Protein AF-A0A529N6N5-F1 (afdb_monomer)

Mean predicted aligned error: 17.41 Å

Structure (mmCIF, N/CA/C/O backbone):
data_AF-A0A529N6N5-F1
#
_entry.id   AF-A0A529N6N5-F1
#
loop_
_atom_site.group_PDB
_atom_site.id
_atom_site.type_symbol
_atom_site.label_atom_id
_atom_site.label_alt_id
_atom_site.label_comp_id
_atom_site.label_asym_id
_atom_site.label_entity_id
_atom_site.label_seq_id
_atom_site.pdbx_PDB_ins_code
_atom_site.Cartn_x
_atom_site.Cartn_y
_atom_site.Cartn_z
_atom_site.occupancy
_atom_site.B_iso_or_equiv
_atom_site.auth_seq_id
_atom_site.auth_comp_id
_atom_site.auth_asym_id
_atom_site.auth_atom_id
_atom_site.pdbx_PDB_model_num
ATOM 1 N N . VAL A 1 1 ? -13.056 -0.769 28.732 1.00 71.12 1 VAL A N 1
ATOM 2 C CA . VAL A 1 1 ? -14.417 -1.095 29.221 1.00 71.12 1 VAL A CA 1
ATOM 3 C C . VAL A 1 1 ? -14.710 -0.157 30.372 1.00 71.12 1 VAL A C 1
ATOM 5 O O . VAL A 1 1 ? -13.804 0.076 31.162 1.00 71.12 1 VAL A O 1
ATOM 8 N N . LEU A 1 2 ? -15.891 0.455 30.392 1.00 84.62 2 LEU A N 1
ATOM 9 C CA . LEU A 1 2 ? -16.303 1.392 31.437 1.00 84.62 2 LEU A CA 1
ATOM 10 C C . LEU A 1 2 ? -16.737 0.637 32.701 1.00 84.62 2 LEU A C 1
ATOM 12 O O . LEU A 1 2 ? -17.090 -0.540 32.635 1.00 84.62 2 LEU A O 1
ATOM 16 N N . GLU A 1 3 ? -16.730 1.321 33.845 1.00 82.81 3 GLU A N 1
ATOM 17 C CA . GLU A 1 3 ? -17.097 0.746 35.153 1.00 82.81 3 GLU A CA 1
ATOM 18 C C . GLU A 1 3 ? -18.551 0.240 35.212 1.00 82.81 3 GLU A C 1
ATOM 20 O O . GLU A 1 3 ? -18.888 -0.594 36.045 1.00 82.81 3 GLU A O 1
ATOM 25 N N . ASP A 1 4 ? -19.403 0.685 34.285 1.00 87.19 4 ASP A N 1
ATOM 26 C CA . ASP A 1 4 ? -20.796 0.251 34.132 1.00 87.19 4 ASP A CA 1
ATOM 27 C C . ASP A 1 4 ? -20.985 -0.917 33.142 1.00 87.19 4 ASP A C 1
ATOM 29 O O . ASP A 1 4 ? -22.112 -1.268 32.791 1.00 87.19 4 ASP A O 1
ATOM 33 N N . GLY A 1 5 ? -19.889 -1.520 32.671 1.00 85.56 5 GLY A N 1
ATOM 34 C CA . GLY A 1 5 ? -19.909 -2.651 31.744 1.00 85.56 5 GLY A CA 1
ATOM 35 C C . GLY A 1 5 ? -20.088 -2.276 30.270 1.00 85.56 5 GLY A C 1
ATOM 36 O O . GLY A 1 5 ? -20.085 -3.166 29.417 1.00 85.56 5 GLY A O 1
ATOM 37 N N . ARG A 1 6 ? -20.196 -0.985 29.922 1.00 88.62 6 ARG A N 1
ATOM 38 C CA . ARG A 1 6 ? -20.225 -0.550 28.518 1.00 88.62 6 ARG A CA 1
ATOM 39 C C . ARG A 1 6 ? -18.849 -0.661 27.860 1.00 88.62 6 ARG A C 1
ATOM 41 O O . ARG A 1 6 ? -17.800 -0.470 28.482 1.00 88.62 6 ARG A O 1
ATOM 48 N N . GLN A 1 7 ? -18.853 -0.942 26.561 1.00 83.88 7 GLN A N 1
ATOM 49 C CA . GLN A 1 7 ? -17.647 -1.012 25.737 1.00 83.88 7 GLN A CA 1
ATOM 50 C C . GLN A 1 7 ? -17.559 0.229 24.847 1.00 83.88 7 GLN A C 1
ATOM 52 O O . GLN A 1 7 ? -18.570 0.718 24.351 1.00 83.88 7 GLN A O 1
ATOM 57 N N . LEU A 1 8 ? -16.342 0.743 24.687 1.00 77.50 8 LEU A N 1
ATOM 58 C CA . LEU A 1 8 ? -16.023 1.827 23.766 1.00 77.50 8 LEU A CA 1
ATOM 59 C C . LEU A 1 8 ? -15.248 1.210 22.606 1.00 77.50 8 LEU A C 1
ATOM 61 O O . LEU A 1 8 ? -14.248 0.531 22.841 1.00 77.50 8 LEU A O 1
ATOM 65 N N . GLU A 1 9 ? -15.713 1.443 21.386 1.00 79.94 9 GLU A N 1
ATOM 66 C CA . GLU A 1 9 ? -15.000 1.070 20.170 1.00 79.94 9 GLU A CA 1
ATOM 67 C C . GLU A 1 9 ? -14.203 2.277 19.673 1.00 79.94 9 GLU A C 1
ATOM 69 O O . GLU A 1 9 ? -14.731 3.385 19.570 1.00 79.94 9 GLU A O 1
ATOM 74 N N . ILE A 1 10 ? -12.919 2.067 19.383 1.00 78.06 10 ILE A N 1
ATOM 75 C CA . ILE A 1 10 ? -12.091 3.071 18.720 1.00 78.06 10 ILE A CA 1
ATOM 76 C C . ILE A 1 10 ? -12.175 2.786 17.226 1.00 78.06 10 ILE A C 1
ATOM 78 O O . ILE A 1 10 ? -11.612 1.803 16.748 1.00 78.06 10 ILE A O 1
ATOM 82 N N . VAL A 1 11 ? -12.877 3.652 16.502 1.00 74.94 11 VAL A N 1
ATOM 83 C CA . VAL A 1 11 ? -12.973 3.594 15.042 1.00 74.94 11 VAL A CA 1
ATOM 84 C C . VAL A 1 11 ? -12.011 4.622 14.461 1.00 74.94 11 VAL A C 1
ATOM 86 O O . VAL A 1 11 ? -12.039 5.789 14.856 1.00 74.94 11 VAL A O 1
ATOM 89 N N . ALA A 1 12 ? -11.149 4.196 13.538 1.00 78.88 12 ALA A N 1
ATOM 90 C CA . ALA A 1 12 ? -10.274 5.119 12.827 1.00 78.88 12 ALA A CA 1
ATOM 91 C C . ALA A 1 12 ? -11.113 6.089 11.977 1.00 78.88 12 ALA A C 1
ATOM 93 O O . ALA A 1 12 ? -12.075 5.687 11.317 1.00 78.88 12 ALA A O 1
ATOM 94 N N . ALA A 1 13 ? -10.762 7.375 12.020 1.00 81.69 13 ALA A N 1
ATOM 95 C CA . ALA A 1 13 ? -11.410 8.385 11.194 1.00 81.69 13 ALA A CA 1
ATOM 96 C C . ALA A 1 13 ? -11.141 8.108 9.700 1.00 81.69 13 ALA A C 1
ATOM 98 O O . ALA A 1 13 ? -10.111 7.519 9.371 1.00 81.69 13 ALA A O 1
ATOM 99 N N . PRO A 1 14 ? -12.041 8.516 8.788 1.00 87.00 14 PRO A N 1
ATOM 100 C CA . PRO A 1 14 ? -11.763 8.456 7.360 1.00 87.00 14 PRO A CA 1
ATOM 101 C C . PRO A 1 14 ? -10.542 9.306 7.001 1.00 87.00 14 PRO A C 1
ATOM 103 O O . PRO A 1 14 ? -10.463 10.476 7.377 1.00 87.00 14 PRO A O 1
ATOM 106 N N . GLU A 1 15 ? -9.615 8.716 6.255 1.00 94.25 15 GLU A N 1
ATOM 107 C CA . GLU A 1 15 ? -8.416 9.369 5.748 1.00 94.25 15 GLU A CA 1
ATOM 108 C C . GLU A 1 15 ? -8.397 9.311 4.221 1.00 94.25 15 GLU A C 1
ATOM 110 O O . GLU A 1 15 ? -8.929 8.388 3.598 1.00 94.25 15 GLU A O 1
ATOM 115 N N . GLU A 1 16 ? -7.765 10.310 3.613 1.00 97.19 16 GLU A N 1
ATOM 116 C CA . GLU A 1 16 ? -7.540 10.355 2.175 1.00 97.19 16 GLU A CA 1
ATOM 117 C C . GLU A 1 16 ? -6.409 9.387 1.804 1.00 97.19 16 GLU A C 1
ATOM 119 O O . GLU A 1 16 ? -5.229 9.638 2.072 1.00 97.19 16 GLU A O 1
ATOM 124 N N . VAL A 1 17 ? -6.776 8.274 1.175 1.00 97.94 17 VAL A N 1
ATOM 125 C CA . VAL A 1 17 ? -5.877 7.155 0.878 1.00 97.94 17 VAL A CA 1
ATOM 126 C C . VAL A 1 17 ? -5.938 6.759 -0.594 1.00 97.94 17 VAL A C 1
ATOM 128 O O . VAL A 1 17 ? -6.812 7.182 -1.357 1.00 97.94 17 VAL A O 1
ATOM 131 N N . TYR A 1 18 ? -4.984 5.929 -0.999 1.00 98.56 18 TYR A N 1
ATOM 132 C CA . TYR A 1 18 ? -5.009 5.243 -2.281 1.00 98.56 18 TYR A CA 1
ATOM 133 C C . TYR A 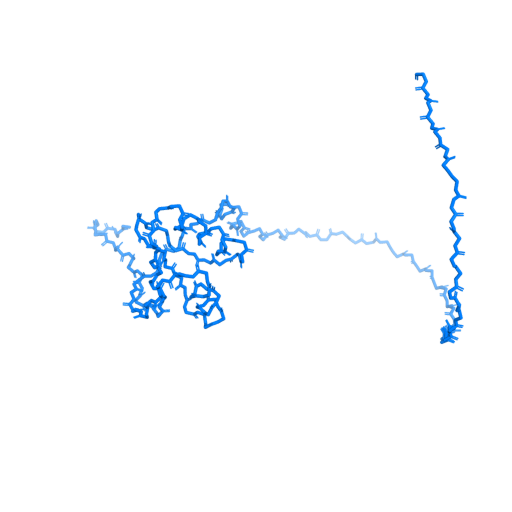1 18 ? -5.403 3.777 -2.103 1.00 98.56 18 TYR A C 1
ATOM 135 O O . TYR A 1 18 ? -4.750 3.057 -1.352 1.00 98.56 18 TYR A O 1
ATOM 143 N N . ASP A 1 19 ? -6.433 3.338 -2.830 1.00 98.38 19 ASP A N 1
ATOM 144 C CA . ASP A 1 19 ? -6.755 1.925 -3.067 1.00 98.38 19 ASP A CA 1
ATOM 145 C C . ASP A 1 19 ? -5.967 1.454 -4.296 1.00 98.38 19 ASP A C 1
ATOM 147 O O . ASP A 1 19 ? -6.137 1.976 -5.401 1.00 98.38 19 ASP A O 1
ATOM 151 N N . ILE A 1 20 ? -5.064 0.500 -4.082 1.00 98.69 20 ILE A N 1
ATOM 152 C CA . ILE A 1 20 ? -4.128 -0.003 -5.083 1.00 98.69 20 ILE A CA 1
ATOM 153 C C . ILE A 1 20 ? -4.525 -1.429 -5.456 1.00 98.69 20 ILE A C 1
ATOM 155 O O . ILE A 1 20 ? -4.456 -2.347 -4.635 1.00 98.69 20 ILE A O 1
ATOM 159 N N . ARG A 1 21 ? -4.883 -1.632 -6.727 1.00 98.44 21 ARG A N 1
ATOM 160 C CA . ARG A 1 21 ? -5.269 -2.930 -7.293 1.00 98.44 21 ARG A CA 1
ATOM 161 C C . ARG A 1 21 ? -4.214 -3.463 -8.252 1.00 98.44 21 ARG A C 1
ATOM 163 O O . ARG A 1 21 ? -3.751 -2.763 -9.155 1.00 98.44 21 ARG A O 1
ATOM 170 N N . ALA A 1 22 ? -3.895 -4.742 -8.087 1.00 98.31 22 ALA A N 1
ATOM 171 C CA . ALA A 1 22 ? -3.014 -5.489 -8.971 1.00 98.31 22 ALA A CA 1
ATOM 172 C C . ALA A 1 22 ? -3.797 -6.241 -10.060 1.00 98.31 22 ALA A C 1
ATOM 174 O O . ALA A 1 22 ? -4.995 -6.485 -9.933 1.00 98.31 22 ALA A O 1
ATOM 175 N N . ARG A 1 23 ? -3.106 -6.644 -11.132 1.00 97.75 23 ARG A N 1
ATOM 176 C CA . ARG A 1 23 ? -3.659 -7.530 -12.172 1.00 97.75 23 ARG A CA 1
ATOM 177 C C . ARG A 1 23 ? -3.843 -8.979 -11.704 1.00 97.75 23 ARG A C 1
ATOM 179 O O . ARG A 1 23 ? -4.740 -9.652 -12.197 1.00 97.75 23 ARG A O 1
ATOM 186 N N . ASP A 1 24 ? -3.011 -9.442 -10.774 1.00 98.06 24 ASP A N 1
ATOM 187 C CA . ASP A 1 24 ? -3.052 -10.779 -10.176 1.00 98.06 24 ASP A CA 1
ATOM 188 C C . ASP A 1 24 ? -2.294 -10.800 -8.829 1.00 98.06 24 ASP A C 1
ATOM 190 O O . ASP A 1 24 ? -1.744 -9.785 -8.397 1.00 98.06 24 ASP A O 1
ATOM 194 N N . ALA A 1 25 ? -2.286 -11.953 -8.149 1.00 97.69 25 ALA A N 1
ATOM 195 C CA . ALA A 1 25 ? -1.688 -12.111 -6.820 1.00 97.69 25 ALA A CA 1
ATOM 196 C C . ALA A 1 25 ? -0.156 -11.965 -6.802 1.00 97.69 25 ALA A C 1
ATOM 198 O O . ALA A 1 25 ? 0.406 -11.458 -5.827 1.00 97.69 25 ALA A O 1
ATOM 199 N N . VAL A 1 26 ? 0.526 -12.387 -7.872 1.00 98.31 26 VAL A N 1
ATOM 200 C CA . VAL A 1 26 ? 1.985 -12.229 -7.982 1.00 98.31 26 VAL A CA 1
ATOM 201 C C . VAL A 1 26 ? 2.315 -10.746 -8.082 1.00 98.31 26 VAL A C 1
ATOM 203 O O . VAL A 1 26 ? 3.105 -10.241 -7.290 1.00 98.31 26 VAL A O 1
ATOM 206 N N . HIS A 1 27 ? 1.612 -10.022 -8.953 1.00 98.50 27 HIS A N 1
ATOM 207 C CA . HIS A 1 27 ? 1.767 -8.579 -9.077 1.00 98.50 27 HIS A CA 1
ATOM 208 C C . HIS A 1 27 ? 1.424 -7.837 -7.774 1.00 98.50 27 HIS A C 1
ATOM 210 O O . HIS A 1 27 ? 2.113 -6.894 -7.406 1.00 98.50 27 HIS A O 1
ATOM 216 N N . LEU A 1 28 ? 0.404 -8.271 -7.021 1.00 98.56 28 LEU A N 1
ATOM 217 C CA . LEU A 1 28 ? 0.087 -7.678 -5.713 1.00 98.56 28 LEU A CA 1
ATOM 218 C C . LEU A 1 28 ? 1.256 -7.815 -4.727 1.00 98.56 28 LEU A C 1
ATOM 220 O O . LEU A 1 28 ? 1.570 -6.876 -3.998 1.00 98.56 28 LEU A O 1
ATOM 224 N N . THR A 1 29 ? 1.918 -8.973 -4.742 1.00 98.31 29 THR A N 1
ATOM 225 C CA . THR A 1 29 ? 3.081 -9.259 -3.895 1.00 98.31 29 THR A CA 1
ATOM 226 C C . THR A 1 29 ? 4.284 -8.398 -4.293 1.00 98.31 29 THR A C 1
ATOM 228 O O . THR A 1 29 ? 4.956 -7.848 -3.423 1.00 98.31 29 THR A O 1
ATOM 231 N N . GLU A 1 30 ? 4.530 -8.216 -5.594 1.00 98.44 30 GLU A N 1
ATOM 232 C CA . GLU A 1 30 ? 5.571 -7.313 -6.109 1.00 98.44 30 GLU A CA 1
ATOM 233 C C . GLU A 1 30 ? 5.315 -5.860 -5.679 1.00 98.44 30 GLU A C 1
ATOM 235 O O . GLU A 1 30 ? 6.210 -5.201 -5.148 1.00 98.44 30 GLU A O 1
ATOM 240 N N . LEU A 1 31 ? 4.081 -5.365 -5.827 1.00 98.50 31 LEU A N 1
ATOM 241 C CA . LEU A 1 31 ? 3.711 -4.018 -5.379 1.00 98.50 31 LEU A CA 1
ATOM 242 C C . LEU A 1 31 ? 3.902 -3.852 -3.865 1.00 98.50 31 LEU A C 1
ATOM 244 O O . LEU A 1 31 ? 4.456 -2.842 -3.426 1.00 98.50 31 LEU A O 1
ATOM 248 N N . ALA A 1 32 ? 3.500 -4.845 -3.065 1.00 97.81 32 ALA A N 1
ATOM 249 C CA . ALA A 1 32 ? 3.707 -4.834 -1.618 1.00 97.81 32 ALA A CA 1
ATOM 250 C C . ALA A 1 32 ? 5.200 -4.778 -1.259 1.00 97.81 32 ALA A C 1
ATOM 252 O O . ALA A 1 32 ? 5.591 -4.021 -0.370 1.00 97.81 32 ALA A O 1
ATOM 253 N N . TRP A 1 33 ? 6.045 -5.514 -1.987 1.00 97.69 33 TRP A N 1
ATOM 254 C CA . TRP A 1 33 ? 7.498 -5.461 -1.833 1.00 97.69 33 TRP A CA 1
ATOM 255 C C . TRP A 1 33 ? 8.060 -4.069 -2.153 1.00 97.69 33 TRP A C 1
ATOM 257 O O . TRP A 1 33 ? 8.823 -3.516 -1.362 1.00 97.69 33 TRP A O 1
ATOM 267 N N . HIS A 1 34 ? 7.638 -3.450 -3.260 1.00 98.00 34 HIS A N 1
ATOM 268 C CA . HIS A 1 34 ? 8.069 -2.096 -3.623 1.00 98.00 34 HIS A CA 1
ATOM 269 C C . HIS A 1 34 ? 7.656 -1.036 -2.593 1.00 98.00 34 HIS A C 1
ATOM 271 O O . HIS A 1 34 ? 8.442 -0.136 -2.295 1.00 98.00 34 HIS A O 1
ATOM 277 N N . ILE A 1 35 ? 6.444 -1.138 -2.041 1.00 96.75 35 ILE A N 1
ATOM 278 C CA . ILE A 1 35 ? 5.950 -0.250 -0.978 1.00 96.75 35 ILE A CA 1
ATOM 279 C C . ILE A 1 35 ? 6.761 -0.461 0.307 1.00 96.75 35 ILE A C 1
ATOM 281 O O . ILE A 1 35 ? 7.233 0.509 0.905 1.00 96.75 35 ILE A O 1
ATOM 285 N N . GLY A 1 36 ? 6.987 -1.720 0.693 1.00 95.31 36 GLY A N 1
ATOM 286 C CA . GLY A 1 36 ? 7.777 -2.086 1.869 1.00 95.31 36 GLY A CA 1
ATOM 287 C C . GLY A 1 36 ? 9.224 -1.595 1.797 1.00 95.31 36 GLY A C 1
ATOM 288 O O . GLY A 1 36 ? 9.720 -1.023 2.765 1.00 95.31 36 GLY A O 1
ATOM 289 N N . ASN A 1 37 ? 9.870 -1.703 0.632 1.00 96.31 37 ASN A N 1
ATOM 290 C CA . ASN A 1 37 ? 11.223 -1.182 0.388 1.00 96.31 37 ASN A CA 1
ATOM 291 C C . ASN A 1 37 ? 11.349 0.335 0.574 1.00 96.31 37 ASN A C 1
ATOM 293 O O . ASN A 1 37 ? 12.455 0.857 0.690 1.00 96.31 37 ASN A O 1
ATOM 297 N N . ARG A 1 38 ? 10.227 1.057 0.571 1.00 95.88 38 ARG A N 1
ATOM 298 C CA . ARG A 1 38 ? 10.174 2.503 0.817 1.00 95.88 38 ARG A CA 1
ATOM 299 C C . ARG A 1 38 ? 9.760 2.844 2.245 1.00 95.88 38 ARG A C 1
ATOM 301 O O . ARG A 1 38 ? 9.562 4.016 2.540 1.00 95.88 38 ARG A O 1
ATOM 308 N N . HIS A 1 39 ? 9.641 1.840 3.115 1.00 93.50 39 HIS A N 1
ATOM 309 C CA . HIS A 1 39 ? 9.237 1.988 4.512 1.00 93.50 39 HIS A CA 1
ATOM 310 C C . HIS A 1 39 ? 7.907 2.738 4.685 1.00 93.50 39 HIS A C 1
ATOM 312 O O . HIS A 1 39 ? 7.723 3.493 5.637 1.00 93.50 39 HIS A O 1
ATOM 318 N N . LEU A 1 40 ? 6.967 2.524 3.761 1.00 94.25 40 LEU A N 1
ATOM 319 C CA . LEU A 1 40 ? 5.646 3.138 3.817 1.00 94.25 40 LEU A CA 1
ATOM 320 C C . LEU A 1 40 ? 4.693 2.303 4.669 1.00 94.25 40 LEU A C 1
ATOM 322 O O . LEU A 1 40 ? 4.656 1.075 4.570 1.00 94.25 40 LEU A O 1
ATOM 326 N N . ALA A 1 41 ? 3.875 2.984 5.468 1.00 94.81 41 ALA A N 1
ATOM 327 C CA . ALA A 1 41 ? 2.741 2.356 6.125 1.00 94.81 41 ALA A CA 1
ATOM 328 C C . ALA A 1 41 ? 1.735 1.882 5.066 1.00 94.81 41 ALA A C 1
ATOM 330 O O . ALA A 1 41 ? 1.338 2.655 4.192 1.00 94.81 41 ALA A O 1
ATOM 331 N N . ALA A 1 42 ? 1.307 0.625 5.164 1.00 96.31 42 ALA A N 1
ATOM 332 C CA . ALA A 1 42 ? 0.342 0.041 4.244 1.00 96.31 42 ALA A CA 1
ATOM 333 C C . ALA A 1 42 ? -0.614 -0.898 4.978 1.00 96.31 42 ALA A C 1
ATOM 335 O O . ALA A 1 42 ? -0.189 -1.685 5.828 1.00 96.31 42 ALA A O 1
ATOM 336 N N . ALA A 1 43 ? -1.896 -0.837 4.631 1.00 97.19 43 ALA A N 1
ATOM 337 C CA . ALA A 1 43 ? -2.835 -1.904 4.944 1.00 97.19 43 ALA A CA 1
ATOM 338 C C . ALA A 1 43 ? -2.783 -2.933 3.809 1.00 97.19 43 ALA A C 1
ATOM 340 O O . ALA A 1 43 ? -2.754 -2.567 2.630 1.00 97.19 43 ALA A O 1
ATOM 341 N N . ILE A 1 44 ? -2.741 -4.213 4.172 1.00 96.31 44 ILE A N 1
ATOM 342 C CA . ILE A 1 44 ? -2.657 -5.326 3.226 1.00 96.31 44 ILE A CA 1
ATOM 343 C C . ILE A 1 44 ? -3.962 -6.107 3.319 1.00 96.31 44 ILE A C 1
ATOM 345 O O . ILE A 1 44 ? -4.290 -6.649 4.373 1.00 96.31 44 ILE A O 1
ATOM 349 N N . GLU A 1 45 ? -4.692 -6.162 2.213 1.00 95.81 45 GLU A N 1
ATOM 350 C CA . GLU A 1 45 ? -5.950 -6.890 2.082 1.00 95.81 45 GLU A CA 1
ATOM 351 C C . GLU A 1 45 ? -5.810 -7.986 1.004 1.00 95.81 45 GLU A C 1
ATOM 353 O O . GLU A 1 45 ? -4.860 -7.954 0.218 1.00 95.81 45 GLU A O 1
ATOM 358 N N . PRO A 1 46 ? -6.719 -8.981 0.940 1.00 95.06 46 PRO A N 1
ATOM 359 C CA . PRO A 1 46 ? -6.568 -10.125 0.033 1.00 95.06 46 PRO A CA 1
ATOM 360 C C . PRO A 1 46 ? -6.428 -9.767 -1.455 1.00 95.06 46 PRO A C 1
ATOM 362 O O . PRO A 1 46 ? -5.797 -10.507 -2.207 1.00 95.06 46 PRO A O 1
ATOM 365 N N . ASP A 1 47 ? -7.028 -8.658 -1.888 1.00 96.12 47 ASP A N 1
ATOM 366 C CA . ASP A 1 47 ? -7.142 -8.249 -3.290 1.00 96.12 47 ASP A CA 1
ATOM 367 C C . ASP A 1 47 ? -6.674 -6.805 -3.557 1.00 96.12 47 ASP A C 1
ATOM 369 O O . ASP A 1 47 ? -6.818 -6.308 -4.683 1.00 96.12 47 ASP A O 1
ATOM 373 N N . ARG A 1 48 ? -6.127 -6.118 -2.543 1.00 98.00 48 ARG A N 1
ATOM 374 C CA . ARG A 1 48 ? -5.664 -4.729 -2.650 1.00 98.00 48 ARG A CA 1
ATOM 375 C C . ARG A 1 48 ? -4.651 -4.341 -1.578 1.00 98.00 48 ARG A C 1
ATOM 377 O O . ARG A 1 48 ? -4.531 -4.986 -0.540 1.00 98.00 48 ARG A O 1
ATOM 384 N N . LEU A 1 49 ? -3.970 -3.227 -1.821 1.00 98.31 49 LEU A N 1
ATOM 385 C CA . LEU A 1 49 ? -3.168 -2.516 -0.827 1.0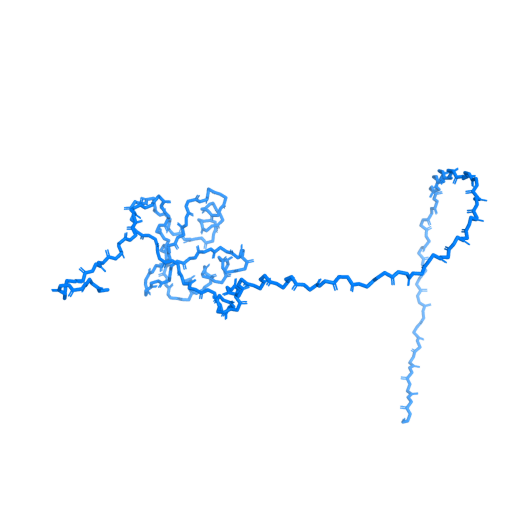0 98.31 49 LEU A CA 1
ATOM 386 C C . LEU A 1 49 ? -3.767 -1.130 -0.605 1.00 98.31 49 LEU A C 1
ATOM 388 O O . LEU A 1 49 ? -4.321 -0.537 -1.532 1.00 98.31 49 LEU A O 1
ATOM 392 N N . VAL A 1 50 ? -3.632 -0.604 0.607 1.00 98.38 50 VAL A N 1
ATOM 393 C CA . VAL A 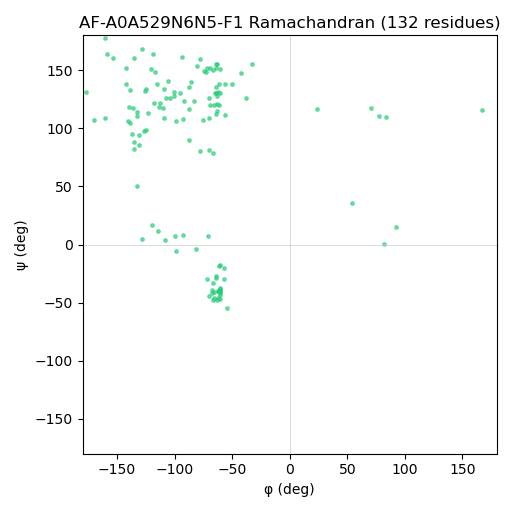1 50 ? -4.050 0.762 0.938 1.00 98.38 50 VAL A CA 1
ATOM 394 C C . VAL A 1 50 ? -2.873 1.510 1.542 1.00 98.38 50 VAL A C 1
ATOM 396 O O . VAL A 1 50 ? -2.223 0.991 2.447 1.00 98.38 50 VAL A O 1
ATOM 399 N N . ILE A 1 51 ? -2.608 2.723 1.062 1.00 97.94 51 ILE A N 1
ATOM 400 C CA . ILE A 1 51 ? -1.574 3.621 1.603 1.00 97.94 51 ILE A CA 1
ATOM 401 C C . ILE A 1 51 ? -2.114 5.046 1.727 1.00 97.94 51 ILE A C 1
ATOM 403 O O . ILE A 1 51 ? -3.057 5.414 1.027 1.00 97.94 51 ILE A O 1
ATOM 407 N N . LEU A 1 52 ? -1.477 5.874 2.553 1.00 97.38 52 LEU A N 1
ATOM 408 C CA . LEU A 1 52 ? -1.742 7.316 2.571 1.00 97.38 52 LEU A CA 1
ATOM 409 C C . LEU A 1 52 ? -1.430 7.956 1.212 1.00 97.38 52 LEU A C 1
ATOM 411 O O . LEU A 1 52 ? -0.548 7.499 0.477 1.00 97.38 52 LEU A O 1
ATOM 415 N N . ARG A 1 53 ? -2.139 9.037 0.878 1.00 97.25 53 ARG A N 1
ATOM 416 C CA . ARG A 1 53 ? -1.915 9.745 -0.386 1.00 97.25 53 ARG A CA 1
ATOM 417 C C . ARG A 1 53 ? -0.518 10.361 -0.466 1.00 97.25 53 ARG A C 1
ATOM 419 O O . ARG A 1 53 ? -0.229 11.373 0.159 1.00 97.25 53 ARG A O 1
ATOM 426 N N . ASP A 1 54 ? 0.289 9.809 -1.362 1.00 97.31 54 ASP A N 1
ATOM 427 C CA . ASP A 1 54 ? 1.548 10.376 -1.840 1.00 97.31 54 ASP A CA 1
ATOM 428 C C . ASP A 1 54 ? 1.608 10.306 -3.378 1.00 97.31 54 ASP A C 1
ATOM 430 O O . ASP A 1 54 ? 1.634 9.231 -3.980 1.00 97.31 54 ASP A O 1
ATOM 434 N N . HIS A 1 55 ? 1.599 11.463 -4.040 1.00 96.31 55 HIS A N 1
ATOM 435 C CA . HIS A 1 55 ? 1.574 11.550 -5.503 1.00 96.31 55 HIS A CA 1
ATOM 436 C C . HIS A 1 55 ? 2.824 10.960 -6.185 1.00 96.31 55 HIS A C 1
ATOM 438 O O . HIS A 1 55 ? 2.714 10.463 -7.306 1.00 96.31 55 HIS A O 1
ATOM 444 N N . VAL A 1 56 ? 3.990 10.970 -5.526 1.00 97.75 56 VAL A N 1
ATOM 445 C CA . VAL A 1 56 ? 5.227 10.367 -6.049 1.00 97.75 56 VAL A CA 1
ATOM 446 C C . VAL A 1 56 ? 5.091 8.849 -6.050 1.00 97.75 56 VAL A C 1
ATOM 448 O O . VAL A 1 56 ? 5.412 8.183 -7.037 1.00 97.75 56 VAL A O 1
ATOM 451 N N . ILE A 1 57 ? 4.556 8.300 -4.959 1.00 97.81 57 ILE A N 1
ATOM 452 C CA . ILE A 1 57 ? 4.303 6.864 -4.837 1.00 97.81 57 ILE A CA 1
ATOM 453 C C . ILE A 1 57 ? 3.206 6.420 -5.803 1.00 97.81 57 ILE A C 1
ATOM 455 O O . ILE A 1 57 ? 3.366 5.387 -6.448 1.00 97.81 57 ILE A O 1
ATOM 459 N N . LYS A 1 58 ? 2.147 7.220 -5.985 1.00 98.31 58 LYS A N 1
ATOM 460 C CA . LYS A 1 58 ? 1.102 6.969 -6.991 1.00 98.31 58 LYS A CA 1
ATOM 461 C C . LYS A 1 58 ? 1.697 6.797 -8.386 1.00 98.31 58 LYS A C 1
ATOM 463 O O . LYS A 1 58 ? 1.481 5.758 -9.000 1.00 98.31 58 LYS A O 1
ATOM 468 N N . ALA A 1 59 ? 2.488 7.766 -8.850 1.00 98.31 59 ALA A N 1
ATOM 469 C CA . ALA A 1 59 ? 3.095 7.716 -10.179 1.00 98.31 59 ALA A CA 1
ATOM 470 C C . ALA A 1 59 ? 4.017 6.496 -10.352 1.00 98.31 59 ALA A C 1
ATOM 472 O O . ALA A 1 59 ? 4.024 5.858 -11.404 1.00 98.31 59 ALA A O 1
ATOM 473 N N . MET A 1 60 ? 4.769 6.140 -9.306 1.00 98.12 60 MET A N 1
ATOM 474 C CA . MET A 1 60 ? 5.611 4.942 -9.298 1.00 98.12 60 MET A CA 1
ATOM 475 C C . MET A 1 60 ? 4.779 3.658 -9.425 1.00 98.12 60 MET A C 1
ATOM 477 O O . MET A 1 60 ? 5.092 2.818 -10.264 1.00 98.12 60 MET A O 1
ATOM 481 N N . LEU A 1 61 ? 3.703 3.519 -8.646 1.00 98.50 61 LEU A N 1
ATOM 482 C CA . LEU A 1 61 ? 2.829 2.343 -8.679 1.00 98.50 61 LEU A CA 1
ATOM 483 C C . LEU A 1 61 ? 2.082 2.216 -10.013 1.00 98.50 61 LEU A C 1
ATOM 485 O O . LEU A 1 61 ? 1.987 1.119 -10.561 1.00 98.50 61 LEU A O 1
ATOM 489 N N . GLU A 1 62 ? 1.597 3.327 -10.567 1.00 98.50 62 GLU A N 1
ATOM 490 C CA . GLU A 1 62 ? 0.992 3.367 -11.904 1.00 98.50 62 GLU A CA 1
ATOM 491 C C . GLU A 1 62 ? 2.008 2.967 -12.986 1.00 98.50 62 GLU A C 1
ATOM 493 O O . GLU A 1 62 ? 1.680 2.189 -13.881 1.00 98.50 62 GLU A O 1
ATOM 498 N N . GLY A 1 63 ? 3.265 3.414 -12.867 1.00 98.38 63 GLY A N 1
ATOM 499 C CA . GLY A 1 63 ? 4.363 3.018 -13.755 1.00 98.38 63 GLY A CA 1
ATOM 500 C C . GLY A 1 63 ? 4.715 1.527 -13.691 1.00 98.38 63 GLY A C 1
ATOM 501 O O . GLY A 1 63 ? 5.157 0.960 -14.688 1.00 98.38 63 GLY A O 1
ATOM 502 N N . LEU A 1 64 ? 4.465 0.875 -12.552 1.00 98.12 64 LEU A N 1
ATOM 503 C CA . LEU A 1 64 ? 4.575 -0.579 -12.388 1.00 98.12 64 LEU A CA 1
ATOM 504 C C . LEU A 1 64 ? 3.334 -1.339 -12.892 1.00 98.12 64 LEU A C 1
ATOM 506 O O . LEU A 1 64 ? 3.336 -2.565 -12.914 1.00 98.12 64 LEU A O 1
ATOM 510 N N . GLY A 1 65 ? 2.287 -0.635 -13.334 1.00 98.31 65 GLY A N 1
ATOM 511 C CA . GLY A 1 65 ? 1.064 -1.231 -13.872 1.00 98.31 65 GLY A CA 1
ATOM 512 C C . GLY A 1 65 ? -0.045 -1.454 -12.841 1.00 98.31 65 GLY A C 1
ATOM 513 O O . GLY A 1 65 ? -0.994 -2.197 -13.113 1.00 98.31 65 GLY A O 1
ATOM 514 N N . ALA A 1 66 ? 0.038 -0.835 -11.661 1.00 98.50 66 ALA A N 1
ATOM 515 C CA . ALA A 1 66 ? -1.052 -0.842 -10.691 1.00 98.50 66 ALA A CA 1
ATOM 516 C C . ALA A 1 66 ? -2.199 0.086 -11.119 1.00 98.50 66 ALA A C 1
ATOM 518 O O . ALA A 1 66 ? -1.984 1.135 -11.725 1.00 98.50 66 ALA A O 1
ATOM 519 N N . LYS A 1 67 ? -3.432 -0.268 -10.743 1.00 98.69 67 LYS A N 1
ATOM 520 C CA . LYS A 1 67 ? -4.564 0.666 -10.782 1.00 98.69 67 LYS A CA 1
ATOM 521 C C . LYS A 1 67 ? -4.666 1.344 -9.425 1.00 98.69 67 LYS A C 1
ATOM 523 O O . LYS A 1 67 ? -4.784 0.648 -8.419 1.00 98.69 67 LYS A O 1
ATOM 528 N N . VAL A 1 68 ? -4.626 2.672 -9.402 1.00 98.50 68 VAL A N 1
ATOM 529 C CA . VAL A 1 68 ? -4.649 3.455 -8.163 1.00 98.50 68 VAL A CA 1
ATOM 530 C C . VAL A 1 68 ? -5.894 4.335 -8.138 1.00 98.50 68 VAL A C 1
ATOM 532 O O . VAL A 1 68 ? -6.112 5.146 -9.037 1.00 98.50 68 VAL A O 1
ATOM 535 N N . HIS A 1 69 ? -6.721 4.172 -7.109 1.00 98.44 69 HIS A N 1
ATOM 536 C CA . HIS A 1 69 ? -7.958 4.922 -6.916 1.00 98.44 69 HIS A CA 1
ATOM 537 C C . HIS A 1 69 ? -7.872 5.799 -5.668 1.00 98.44 69 HIS A C 1
ATOM 539 O O . HIS A 1 69 ? -7.380 5.370 -4.629 1.00 98.44 69 HIS A O 1
ATOM 545 N N . GLU A 1 70 ? -8.376 7.025 -5.767 1.00 98.06 70 GLU A N 1
ATOM 546 C CA . GLU A 1 70 ? -8.514 7.940 -4.632 1.00 98.06 70 GLU A CA 1
ATOM 547 C C . GLU A 1 70 ? -9.800 7.627 -3.875 1.00 98.06 70 GLU A C 1
ATOM 549 O O . GLU A 1 70 ? -10.884 7.618 -4.461 1.00 98.06 70 GLU A O 1
ATOM 554 N N . VAL A 1 71 ? -9.673 7.351 -2.581 1.00 97.31 71 VAL A N 1
ATOM 555 C CA . VAL A 1 71 ? -10.788 6.990 -1.702 1.00 97.31 71 VAL A CA 1
ATOM 556 C C . VAL A 1 71 ? -10.595 7.610 -0.322 1.00 97.31 71 VAL A C 1
ATOM 558 O O . VAL A 1 71 ? -9.472 7.816 0.132 1.00 97.31 71 VAL A O 1
ATOM 561 N N . SER A 1 72 ? -11.711 7.874 0.353 1.00 97.31 72 SER A N 1
ATOM 562 C CA . SER A 1 72 ? -11.742 8.338 1.739 1.00 97.31 72 SER A CA 1
ATOM 563 C C . SER A 1 72 ? -12.275 7.205 2.614 1.00 97.31 72 SER A C 1
ATOM 565 O O . SER A 1 72 ? -13.446 6.834 2.497 1.00 97.31 72 SER A O 1
ATOM 567 N N . GLN A 1 73 ? -11.415 6.585 3.424 1.00 94.50 73 GLN A N 1
ATOM 568 C CA . GLN A 1 73 ? -11.783 5.444 4.274 1.00 94.50 73 GLN A CA 1
ATOM 569 C C . GLN A 1 73 ? -10.876 5.351 5.511 1.00 94.50 73 GLN A C 1
ATOM 571 O O . GLN A 1 73 ? -9.782 5.914 5.500 1.00 94.50 73 GLN A O 1
ATOM 576 N N . PRO A 1 74 ? -11.293 4.644 6.579 1.00 94.06 74 PRO A N 1
ATOM 577 C CA . PRO A 1 74 ? -10.418 4.364 7.711 1.00 94.06 74 PRO A CA 1
ATOM 578 C C . PRO A 1 74 ? -9.134 3.658 7.268 1.00 94.06 74 PRO A C 1
ATOM 580 O O . PRO A 1 74 ? -9.175 2.737 6.448 1.00 94.06 74 PRO A O 1
ATOM 583 N N . PHE A 1 75 ? -8.000 4.062 7.835 1.00 94.50 75 PHE A N 1
ATOM 584 C CA . PHE A 1 75 ? -6.700 3.490 7.513 1.00 94.50 75 PHE A CA 1
ATOM 585 C C . PHE A 1 75 ? -6.125 2.727 8.711 1.00 94.50 75 PHE A C 1
ATOM 587 O O . PHE A 1 75 ? -5.951 3.270 9.799 1.00 94.50 75 PHE A O 1
ATOM 594 N N . SER A 1 76 ? -5.840 1.436 8.519 1.00 93.25 76 SER A N 1
ATOM 595 C CA . SER A 1 76 ? -5.262 0.568 9.552 1.00 93.25 76 SER A CA 1
ATOM 596 C C . SER A 1 76 ? -4.060 -0.188 8.981 1.00 93.25 76 SER A C 1
ATOM 598 O O . SER A 1 76 ? -4.216 -1.292 8.451 1.00 93.25 76 SER A O 1
ATOM 600 N N . PRO A 1 77 ? -2.858 0.417 8.997 1.00 93.56 77 PRO A N 1
ATOM 601 C CA . PRO A 1 77 ? -1.678 -0.213 8.431 1.00 93.56 77 PRO A CA 1
ATOM 602 C C . PRO A 1 77 ? -1.229 -1.417 9.259 1.00 93.56 77 PRO A C 1
ATOM 604 O O . PRO A 1 77 ? -1.400 -1.469 10.481 1.00 93.56 77 PRO A O 1
ATOM 607 N N . VAL A 1 78 ? -0.588 -2.373 8.590 1.00 91.94 78 VAL A N 1
ATOM 608 C CA . VAL A 1 78 ? 0.037 -3.515 9.257 1.00 91.94 78 VAL A CA 1
ATOM 609 C C . VAL A 1 78 ? 1.141 -3.001 10.180 1.00 91.94 78 VAL A C 1
ATOM 611 O O . VAL A 1 78 ? 1.993 -2.204 9.784 1.00 91.94 78 VAL A O 1
ATOM 614 N N . ARG A 1 79 ? 1.136 -3.466 11.432 1.00 84.00 79 ARG A N 1
ATOM 615 C CA . ARG A 1 79 ? 2.207 -3.163 12.384 1.00 84.00 79 ARG A CA 1
ATOM 616 C C . ARG A 1 79 ? 3.519 -3.780 11.902 1.00 84.00 79 ARG A C 1
ATOM 618 O O . ARG A 1 79 ? 3.569 -4.965 11.581 1.00 84.00 79 ARG A O 1
ATOM 625 N N . GLY A 1 80 ? 4.583 -2.980 11.870 1.00 77.50 80 GLY A N 1
ATOM 626 C CA . GLY A 1 80 ? 5.914 -3.467 11.514 1.00 77.50 80 GLY A CA 1
ATOM 627 C C . GLY A 1 80 ? 6.441 -4.490 12.525 1.00 77.50 80 GLY A C 1
ATOM 628 O O . GLY A 1 80 ? 6.077 -4.460 13.699 1.00 77.50 80 GLY A O 1
ATOM 629 N N . ALA A 1 81 ? 7.359 -5.357 12.095 1.00 73.00 81 ALA A N 1
ATOM 630 C CA . ALA A 1 81 ? 7.919 -6.435 12.922 1.00 73.00 81 ALA A CA 1
ATOM 631 C C . ALA A 1 81 ? 8.583 -5.961 14.236 1.00 73.00 81 ALA A C 1
ATOM 633 O O . ALA A 1 81 ? 8.730 -6.742 15.172 1.00 73.00 81 ALA A O 1
ATOM 634 N N . TYR A 1 82 ? 8.955 -4.681 14.322 1.00 68.56 82 TYR A N 1
ATOM 635 C CA . TYR A 1 82 ? 9.658 -4.090 15.464 1.00 68.56 82 TYR A CA 1
ATOM 636 C C . TYR A 1 82 ? 8.799 -3.146 16.315 1.00 68.56 82 TYR A C 1
ATOM 638 O O . TYR A 1 82 ? 9.297 -2.577 17.284 1.00 68.56 82 TYR A O 1
ATOM 646 N N . SER A 1 83 ? 7.500 -2.999 16.028 1.00 63.22 83 SER A N 1
ATOM 647 C CA . SER A 1 83 ? 6.628 -2.057 16.751 1.00 63.22 83 SER A CA 1
ATOM 648 C C . SER A 1 83 ? 6.308 -2.464 18.203 1.00 63.22 83 SER A C 1
ATOM 650 O O . SER A 1 83 ? 5.448 -1.855 18.828 1.00 63.22 83 SER A O 1
ATOM 652 N N . GLY A 1 84 ? 6.942 -3.518 18.730 1.00 58.16 84 GLY A N 1
ATOM 653 C CA . GLY A 1 84 ? 6.760 -4.023 20.096 1.00 58.16 84 GLY A CA 1
ATOM 654 C C . GLY A 1 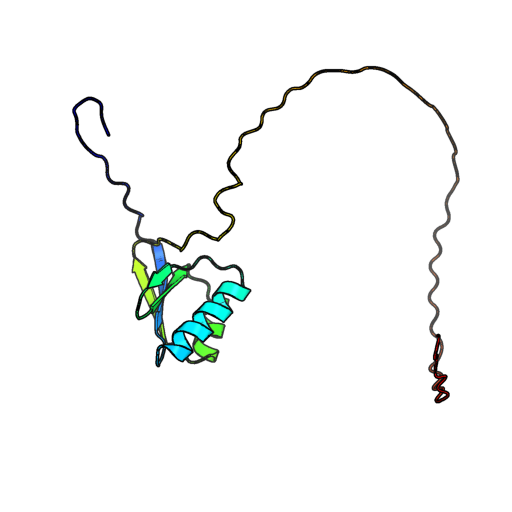84 ? 7.818 -3.581 21.116 1.00 58.16 84 GLY A C 1
ATOM 655 O O . GLY A 1 84 ? 7.653 -3.895 22.286 1.00 58.16 84 GLY A O 1
ATOM 656 N N . HIS A 1 85 ? 8.881 -2.874 20.709 1.00 55.28 85 HIS A N 1
ATOM 657 C CA . HIS A 1 85 ? 10.026 -2.551 21.588 1.00 55.28 85 HIS A CA 1
ATOM 658 C C . HIS A 1 85 ? 10.272 -1.040 21.783 1.00 55.28 85 HIS A C 1
ATOM 660 O O . HIS A 1 85 ? 11.358 -0.640 22.185 1.00 55.28 85 HIS A O 1
ATOM 666 N N . GLY A 1 86 ? 9.293 -0.184 21.468 1.00 55.19 86 GLY A N 1
ATOM 667 C CA . GLY A 1 86 ? 9.479 1.276 21.411 1.00 55.19 86 GLY A CA 1
ATOM 668 C C . GLY A 1 86 ? 8.708 2.108 22.439 1.00 55.19 86 GLY A C 1
ATOM 669 O O . GLY A 1 86 ? 8.625 3.320 22.267 1.00 55.19 86 GLY A O 1
ATOM 670 N N . HIS A 1 87 ? 8.115 1.495 23.468 1.00 50.91 87 HIS A N 1
ATOM 671 C CA . HIS A 1 87 ? 7.330 2.211 24.484 1.00 50.91 87 HIS A CA 1
ATOM 672 C C . HIS A 1 87 ? 7.705 1.806 25.913 1.00 50.91 87 HIS A C 1
ATOM 674 O O . HIS A 1 87 ? 6.828 1.525 26.722 1.00 50.91 87 HIS A O 1
ATOM 680 N N . ASP A 1 88 ? 8.996 1.821 26.237 1.00 45.66 88 ASP A N 1
ATOM 681 C CA . ASP A 1 88 ? 9.405 2.061 27.619 1.00 45.66 88 ASP A CA 1
ATOM 682 C C . ASP A 1 88 ? 9.794 3.532 27.755 1.00 45.66 88 ASP A C 1
ATOM 684 O O . ASP A 1 88 ? 10.832 3.991 27.278 1.00 45.66 88 ASP A O 1
ATOM 688 N N . HIS A 1 89 ? 8.912 4.285 28.408 1.00 55.19 89 HIS A N 1
ATOM 689 C CA . HIS A 1 89 ? 9.229 5.572 29.008 1.00 55.19 89 HIS A CA 1
ATOM 690 C C . HIS A 1 89 ? 10.211 5.344 30.167 1.00 55.19 89 HIS A C 1
ATOM 692 O O . HIS A 1 89 ? 9.830 5.335 31.335 1.00 55.19 89 HIS A O 1
ATOM 698 N N . GLY A 1 90 ? 11.488 5.142 29.845 1.00 45.41 90 GLY A N 1
ATOM 699 C CA . GLY A 1 90 ? 12.574 5.124 30.817 1.00 45.41 90 GLY A CA 1
ATOM 700 C C . GLY A 1 90 ? 12.959 6.543 31.223 1.00 45.41 90 GLY A C 1
ATOM 701 O O . GLY A 1 90 ? 13.937 7.090 30.722 1.00 45.41 90 GLY A O 1
ATOM 702 N N . HIS A 1 91 ? 12.198 7.148 32.135 1.00 56.41 91 HIS A N 1
ATOM 703 C CA . HIS A 1 91 ? 12.722 8.219 32.978 1.00 56.41 91 HIS A CA 1
ATOM 704 C C . HIS A 1 91 ? 13.713 7.607 33.977 1.00 56.41 91 HIS A C 1
ATOM 706 O O . HIS A 1 91 ? 13.356 7.340 35.121 1.00 56.41 91 HIS A O 1
ATOM 712 N N . SER A 1 92 ? 14.956 7.376 33.560 1.00 49.12 92 SER A N 1
ATOM 713 C CA . SER A 1 92 ? 16.064 7.173 34.496 1.00 49.12 92 SER A CA 1
ATOM 714 C C . SER A 1 92 ? 16.647 8.542 34.835 1.00 49.12 92 SER A C 1
ATOM 716 O O . SER A 1 92 ? 17.534 9.063 34.164 1.00 49.12 92 SER A O 1
ATOM 718 N N . HIS A 1 93 ? 16.089 9.146 35.881 1.00 55.88 93 HIS A N 1
ATOM 719 C CA . HIS A 1 93 ? 16.870 10.020 36.739 1.00 55.88 93 HIS A CA 1
ATOM 720 C C . HIS A 1 93 ? 17.833 9.123 37.512 1.00 55.88 93 HIS A C 1
ATOM 722 O O . HIS A 1 93 ? 17.389 8.391 38.390 1.00 55.88 93 HIS A O 1
ATOM 728 N N . ASP A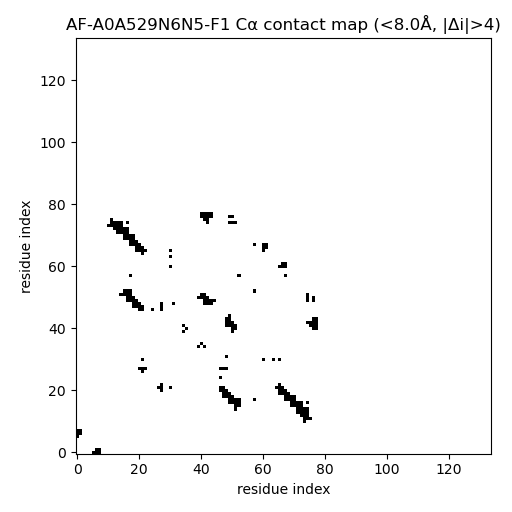 1 94 ? 19.120 9.190 37.194 1.00 51.78 94 ASP A N 1
ATOM 729 C CA . ASP A 1 94 ? 20.153 8.813 38.150 1.00 51.78 94 ASP A CA 1
ATOM 730 C C . ASP A 1 94 ? 21.131 9.970 38.317 1.00 51.78 94 ASP A C 1
ATOM 732 O O . ASP A 1 94 ? 21.514 10.659 37.369 1.00 51.78 94 ASP A O 1
ATOM 736 N N . HIS A 1 95 ? 21.401 10.219 39.588 1.00 54.12 95 HIS A N 1
ATOM 737 C CA . HIS A 1 95 ? 22.068 11.375 40.146 1.00 54.12 95 HIS A CA 1
ATOM 738 C C . HIS A 1 95 ? 23.593 11.295 40.020 1.00 54.12 95 HIS A C 1
ATOM 740 O O . HIS A 1 95 ? 24.173 10.214 39.995 1.00 54.12 95 HIS A O 1
ATOM 746 N N . ASP A 1 96 ? 24.192 12.488 39.989 1.00 51.41 96 ASP A N 1
ATOM 747 C CA . ASP A 1 96 ? 25.499 12.880 40.527 1.00 51.41 96 ASP A CA 1
ATOM 748 C C . ASP A 1 96 ? 26.568 11.799 40.734 1.00 51.41 96 ASP A C 1
ATOM 750 O O . ASP A 1 96 ? 26.509 11.031 41.690 1.00 51.41 96 ASP A O 1
ATOM 754 N N . HIS A 1 97 ? 27.672 11.930 39.991 1.00 56.72 97 HIS A N 1
ATOM 755 C CA . HIS A 1 97 ? 28.988 11.886 40.622 1.00 56.72 97 HIS A CA 1
ATOM 756 C C . HIS A 1 97 ? 29.905 12.983 40.079 1.00 56.72 97 HIS A C 1
ATOM 758 O O . HIS A 1 97 ? 30.246 13.056 38.900 1.00 56.72 97 HIS A O 1
ATOM 764 N N . ASP A 1 98 ? 30.264 13.834 41.028 1.00 54.19 98 ASP A N 1
ATOM 765 C CA . ASP A 1 98 ? 31.247 14.895 40.998 1.00 54.19 98 ASP A CA 1
ATOM 766 C C . ASP A 1 98 ? 32.679 14.355 40.775 1.00 54.19 98 ASP A C 1
ATOM 768 O O . ASP A 1 98 ? 33.011 13.239 41.176 1.00 54.19 98 ASP A O 1
ATOM 772 N N . HIS A 1 99 ? 33.528 15.234 40.231 1.00 54.25 99 HIS A N 1
ATOM 773 C CA . HIS A 1 99 ? 35.001 15.198 40.178 1.00 54.25 99 HIS A CA 1
ATOM 774 C C . HIS A 1 99 ? 35.703 14.272 39.158 1.00 54.25 99 HIS A C 1
ATOM 776 O O . HIS A 1 99 ? 35.809 13.068 39.338 1.00 54.25 99 HIS A O 1
ATOM 782 N N . HIS A 1 100 ? 36.335 14.880 38.143 1.00 55.94 100 HIS A N 1
ATOM 783 C CA . HIS A 1 100 ? 37.801 15.033 38.074 1.00 55.94 100 HIS A CA 1
ATOM 784 C C . HIS A 1 100 ? 38.174 15.989 36.931 1.00 55.94 100 HIS A C 1
ATOM 786 O O . HIS A 1 100 ? 38.083 15.659 35.751 1.00 55.94 100 HIS A O 1
ATOM 792 N N . GLY A 1 101 ? 38.603 17.197 37.299 1.00 53.12 101 GLY A N 1
ATOM 793 C CA . GLY A 1 101 ? 39.243 18.123 36.376 1.00 53.12 101 GLY A CA 1
ATOM 794 C C . GLY A 1 101 ? 40.635 17.629 35.992 1.00 53.12 101 GLY A C 1
ATOM 795 O O . GLY A 1 101 ? 41.476 17.407 36.862 1.00 53.12 101 GLY A O 1
ATOM 796 N N . HIS A 1 102 ? 40.882 17.529 34.689 1.00 54.53 102 HIS A N 1
ATOM 797 C CA . HIS A 1 102 ? 42.223 17.600 34.127 1.00 54.53 102 HIS A CA 1
ATOM 798 C C . HIS A 1 102 ? 42.243 18.707 33.077 1.00 54.53 102 HIS A C 1
ATOM 800 O O . HIS A 1 102 ? 41.796 18.548 31.945 1.00 54.53 102 HIS A O 1
ATOM 806 N N . ASP A 1 103 ? 42.732 19.855 33.532 1.00 49.78 103 ASP A N 1
ATOM 807 C CA . ASP A 1 103 ? 43.248 20.937 32.712 1.00 49.78 103 ASP A CA 1
ATOM 808 C C . ASP A 1 103 ? 44.478 20.421 31.956 1.00 49.78 103 ASP A C 1
ATOM 810 O O . ASP A 1 103 ? 45.489 20.070 32.566 1.00 49.78 103 ASP A O 1
ATOM 814 N N . HIS A 1 104 ? 44.374 20.354 30.632 1.00 58.62 104 HIS A N 1
ATOM 815 C CA . HIS A 1 104 ? 45.531 20.355 29.749 1.00 58.62 104 HIS A CA 1
ATOM 816 C C . HIS A 1 104 ? 45.256 21.314 28.598 1.00 58.62 104 HIS A C 1
ATOM 818 O O . HIS A 1 104 ? 44.844 20.927 27.504 1.00 58.62 104 HIS A O 1
ATOM 824 N N . GLY A 1 105 ? 45.490 22.597 28.866 1.00 52.06 105 GLY A N 1
ATOM 825 C CA . GLY A 1 105 ? 45.696 23.590 27.825 1.00 52.06 105 GLY A CA 1
ATOM 826 C C . GLY A 1 105 ? 46.847 23.192 26.898 1.00 52.06 105 GLY A C 1
ATOM 827 O O . GLY A 1 105 ? 48.015 23.256 27.275 1.00 52.06 105 GLY A O 1
ATOM 828 N N . HIS A 1 106 ? 46.513 22.858 25.654 1.00 53.09 106 HIS A N 1
ATOM 829 C CA . HIS A 1 106 ? 47.437 22.943 24.530 1.00 53.09 106 HIS A CA 1
ATOM 830 C C . HIS A 1 106 ? 46.779 23.766 23.430 1.00 53.09 106 HIS A C 1
ATOM 832 O O . HIS A 1 106 ? 45.951 23.292 22.657 1.00 53.09 106 HIS A O 1
ATOM 838 N N . ALA A 1 107 ? 47.145 25.044 23.418 1.00 55.50 107 ALA A N 1
ATOM 839 C CA . ALA A 1 107 ? 46.915 25.936 22.305 1.00 55.50 107 ALA A CA 1
ATOM 840 C C . ALA A 1 107 ? 47.820 25.506 21.150 1.00 55.50 107 ALA A C 1
ATOM 842 O O . ALA A 1 107 ? 49.040 25.535 21.301 1.00 55.50 107 ALA A O 1
ATOM 843 N N . HIS A 1 108 ? 47.232 25.157 20.008 1.00 55.59 108 HIS A N 1
ATOM 844 C CA . HIS A 1 108 ? 47.933 25.221 18.736 1.00 55.59 108 HIS A CA 1
ATOM 845 C C . HIS A 1 108 ? 47.065 25.914 17.692 1.00 55.59 108 HIS A C 1
ATOM 847 O O . HIS A 1 108 ? 46.004 25.446 17.287 1.00 55.59 108 HIS A O 1
ATOM 853 N N . ASP A 1 109 ? 47.585 27.094 17.387 1.00 50.72 109 ASP A N 1
ATOM 854 C CA . ASP A 1 109 ? 47.387 27.998 16.273 1.00 50.72 109 ASP A CA 1
ATOM 855 C C . ASP A 1 109 ? 47.076 27.345 14.916 1.00 50.72 109 ASP A C 1
ATOM 857 O O . ASP A 1 109 ? 47.447 26.208 14.624 1.00 50.72 109 ASP A O 1
ATOM 861 N N . HIS A 1 110 ? 46.408 28.159 14.106 1.00 55.66 110 HIS A N 1
ATOM 862 C CA . HIS A 1 110 ? 45.884 27.957 12.760 1.00 55.66 110 HIS A CA 1
ATOM 863 C C . HIS A 1 110 ? 46.807 27.219 11.784 1.00 55.66 110 HIS A C 1
ATOM 865 O O . HIS A 1 110 ? 48.000 27.479 11.781 1.00 55.66 110 HIS A O 1
ATOM 871 N N . HIS A 1 111 ? 46.220 26.452 10.853 1.00 53.41 111 HIS A N 1
ATOM 872 C CA . HIS A 1 111 ? 46.537 26.563 9.421 1.00 53.41 111 HIS A CA 1
ATOM 873 C C . HIS A 1 111 ? 45.423 25.959 8.547 1.00 53.41 111 HIS A C 1
ATOM 875 O O . HIS A 1 111 ? 45.251 24.744 8.473 1.00 53.41 111 HIS A O 1
ATOM 881 N N . ASP A 1 112 ? 44.688 26.842 7.865 1.00 55.09 112 ASP A N 1
ATOM 882 C CA . ASP A 1 112 ? 43.962 26.530 6.636 1.00 55.09 112 ASP A CA 1
ATOM 883 C C . ASP A 1 112 ? 44.964 26.129 5.548 1.00 55.09 112 ASP A C 1
ATOM 885 O O . ASP A 1 112 ? 45.902 26.876 5.256 1.00 55.09 112 ASP A O 1
ATOM 889 N N . HIS A 1 113 ? 44.736 24.979 4.918 1.00 58.12 113 HIS A N 1
ATOM 890 C CA . HIS A 1 113 ? 45.407 24.604 3.680 1.00 58.12 113 HIS A CA 1
ATOM 891 C C . HIS A 1 113 ? 44.377 24.128 2.656 1.00 58.12 113 HIS A C 1
ATOM 893 O O . HIS A 1 113 ? 43.982 22.965 2.615 1.00 58.12 113 HIS A O 1
ATOM 899 N N . ASP A 1 114 ? 43.962 25.084 1.827 1.00 51.16 114 ASP A N 1
ATOM 900 C CA . ASP A 1 114 ? 43.474 24.854 0.473 1.00 51.16 114 ASP A CA 1
ATOM 901 C C . ASP A 1 114 ? 44.616 24.267 -0.369 1.00 51.16 114 ASP A C 1
ATOM 903 O O . ASP A 1 114 ? 45.678 24.879 -0.509 1.00 51.16 114 ASP A O 1
ATOM 907 N N . HIS A 1 115 ? 44.397 23.073 -0.914 1.00 57.47 115 HIS A N 1
ATOM 908 C CA . HIS A 1 115 ? 45.254 22.485 -1.934 1.00 57.47 115 HIS A CA 1
ATOM 909 C C . HIS A 1 115 ? 44.394 21.875 -3.037 1.00 57.47 115 HIS A C 1
ATOM 911 O O . HIS A 1 115 ? 44.079 20.685 -3.039 1.00 57.47 115 HIS A O 1
ATOM 917 N N . GLY A 1 116 ? 44.056 22.714 -4.013 1.00 50.56 116 GLY A N 1
ATOM 918 C CA . GLY A 1 116 ? 43.765 22.261 -5.362 1.00 50.56 116 GLY A CA 1
ATOM 919 C C . GLY A 1 116 ? 44.992 21.586 -5.976 1.00 50.56 116 GLY A C 1
ATOM 920 O O . GLY A 1 116 ? 46.031 22.219 -6.157 1.00 50.56 116 GLY A O 1
ATOM 921 N N . HIS A 1 117 ? 44.844 20.313 -6.333 1.00 53.88 117 HIS A N 1
ATOM 922 C CA . HIS A 1 117 ? 45.733 19.626 -7.262 1.00 53.88 117 HIS A CA 1
ATOM 923 C C . HIS A 1 117 ? 44.897 18.783 -8.227 1.00 53.88 117 HIS A C 1
ATOM 925 O O . HIS A 1 117 ? 44.530 17.644 -7.947 1.00 53.88 117 HIS A O 1
ATOM 931 N N . ASP A 1 118 ? 44.614 19.380 -9.385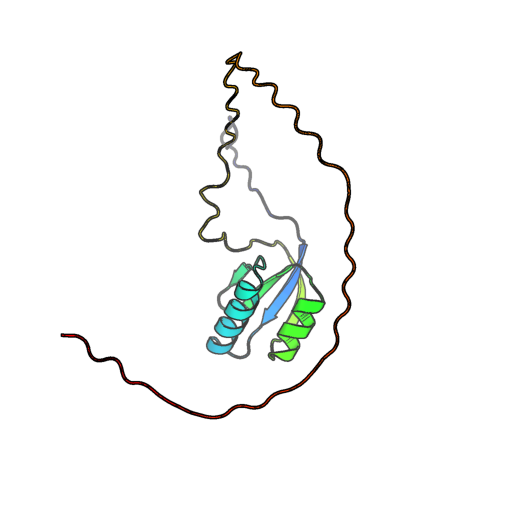 1.00 50.47 118 ASP A N 1
ATOM 932 C CA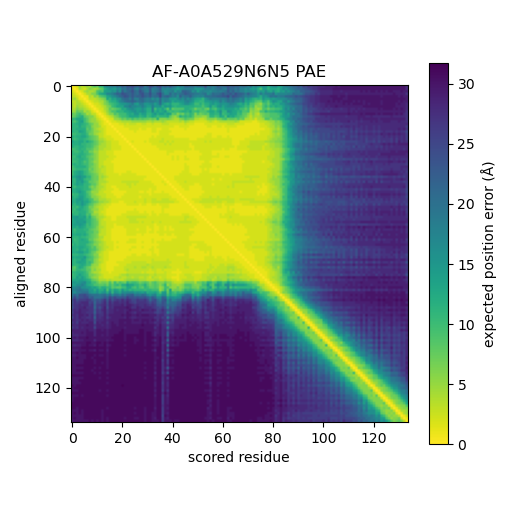 . ASP A 1 118 ? 44.638 18.660 -10.656 1.00 50.47 118 ASP A CA 1
ATOM 933 C C . ASP A 1 118 ? 45.965 17.896 -10.759 1.00 50.47 118 ASP A C 1
ATOM 935 O O . ASP A 1 118 ? 46.990 18.448 -10.365 1.00 50.47 118 ASP A O 1
ATOM 939 N N . HIS A 1 119 ? 45.933 16.649 -11.247 1.00 52.88 119 HIS A N 1
ATOM 940 C CA . HIS A 1 119 ? 46.860 16.086 -12.242 1.00 52.88 119 HIS A CA 1
ATOM 941 C C . HIS A 1 119 ? 46.750 14.544 -12.348 1.00 52.88 119 HIS A C 1
ATOM 943 O O . HIS A 1 119 ? 47.158 13.803 -11.461 1.00 52.88 119 HIS A O 1
ATOM 949 N N . HIS A 1 120 ? 46.310 14.129 -13.541 1.00 51.78 120 HIS A N 1
ATOM 950 C CA . HIS A 1 120 ? 46.773 12.996 -14.360 1.00 51.78 120 HIS A CA 1
ATOM 951 C C . HIS A 1 120 ? 46.278 11.554 -14.126 1.00 51.78 120 HIS A C 1
ATOM 953 O O . HIS A 1 120 ? 46.710 10.835 -13.231 1.00 51.78 120 HIS A O 1
ATOM 959 N N . ASP A 1 121 ? 45.478 11.120 -15.112 1.00 51.81 121 ASP A N 1
ATOM 960 C CA . ASP A 1 121 ? 45.395 9.763 -15.659 1.00 51.81 121 ASP A CA 1
ATOM 961 C C . ASP A 1 121 ? 46.762 9.075 -15.745 1.00 51.81 121 ASP A C 1
ATOM 963 O O . ASP A 1 121 ? 47.665 9.564 -16.429 1.00 51.81 121 ASP A O 1
ATOM 967 N N . HIS A 1 122 ? 46.859 7.882 -15.158 1.00 56.22 122 HIS A N 1
ATOM 968 C CA . HIS A 1 122 ? 47.809 6.860 -15.582 1.00 56.22 122 HIS A CA 1
ATOM 969 C C . HIS A 1 122 ? 47.165 5.471 -15.515 1.00 56.22 122 HIS A C 1
ATOM 971 O O . HIS A 1 122 ? 46.957 4.888 -14.453 1.00 56.22 122 HIS A O 1
ATOM 977 N N . ASP A 1 123 ? 46.873 4.962 -16.707 1.00 48.59 123 ASP A N 1
ATOM 978 C CA . ASP A 1 123 ? 46.533 3.582 -17.025 1.00 48.59 123 ASP A CA 1
ATOM 979 C C . ASP A 1 123 ? 47.751 2.677 -16.753 1.00 48.59 123 ASP A C 1
ATOM 981 O O . ASP A 1 123 ? 48.813 2.870 -17.350 1.00 48.59 123 ASP A O 1
ATOM 985 N N . HIS A 1 124 ? 47.615 1.690 -15.862 1.00 54.00 124 HIS A N 1
ATOM 986 C CA . HIS A 1 124 ? 48.576 0.592 -15.740 1.00 54.00 124 HIS A CA 1
ATOM 987 C C . HIS A 1 124 ? 47.870 -0.750 -15.534 1.00 54.00 124 HIS A C 1
ATOM 989 O O . HIS A 1 124 ? 47.392 -1.104 -14.457 1.00 54.00 124 HIS A O 1
ATOM 995 N N . HIS A 1 125 ? 47.861 -1.508 -16.625 1.00 48.66 125 HIS A N 1
ATOM 996 C CA . HIS A 1 125 ? 47.552 -2.924 -16.711 1.00 48.66 125 HIS A CA 1
ATOM 997 C C . HIS A 1 125 ? 48.589 -3.820 -15.995 1.00 48.66 125 HIS A C 1
ATOM 999 O O . HIS A 1 125 ? 49.788 -3.562 -16.049 1.00 48.66 125 HIS A O 1
ATOM 1005 N N . HIS A 1 126 ? 48.082 -4.960 -15.498 1.00 44.50 126 HIS A N 1
ATOM 1006 C CA . HIS A 1 126 ? 48.748 -6.252 -15.231 1.00 44.50 126 HIS A CA 1
ATOM 1007 C C . HIS A 1 126 ? 49.765 -6.371 -14.073 1.00 44.50 126 HIS A C 1
ATOM 1009 O O . HIS A 1 126 ? 50.873 -5.860 -14.134 1.00 44.50 126 HIS A O 1
ATOM 1015 N N . HIS A 1 127 ? 49.461 -7.224 -13.083 1.00 47.12 127 HIS A N 1
ATOM 1016 C CA . HIS A 1 127 ? 49.933 -8.621 -13.020 1.00 47.12 127 HIS A CA 1
ATOM 1017 C C . HIS A 1 127 ? 49.338 -9.340 -11.795 1.00 47.12 127 HIS A C 1
ATOM 1019 O O . HIS A 1 127 ? 49.354 -8.825 -10.682 1.00 47.12 127 HIS A O 1
ATOM 1025 N N . GLY A 1 128 ? 48.791 -10.538 -12.016 1.00 47.03 128 GLY A N 1
ATOM 1026 C CA . GLY A 1 128 ? 48.235 -11.381 -10.962 1.00 47.03 128 GLY A CA 1
ATOM 1027 C C . GLY A 1 128 ? 49.304 -12.005 -10.068 1.00 47.03 128 GLY A C 1
ATOM 1028 O O . GLY A 1 128 ? 50.407 -12.297 -10.521 1.00 47.03 128 GLY A O 1
ATOM 1029 N N . HIS A 1 129 ? 48.930 -12.283 -8.820 1.00 48.84 129 HIS A N 1
ATOM 1030 C CA . HIS A 1 129 ? 49.633 -13.236 -7.974 1.00 48.84 129 HIS A CA 1
ATOM 1031 C C . HIS A 1 129 ? 48.632 -14.065 -7.166 1.00 48.84 129 HIS A C 1
ATOM 1033 O O . HIS A 1 129 ? 47.837 -13.556 -6.379 1.00 48.84 129 HIS A O 1
ATOM 1039 N N . HIS A 1 130 ? 48.681 -15.368 -7.429 1.00 48.75 130 HIS A N 1
ATOM 1040 C CA . HIS A 1 130 ? 48.061 -16.430 -6.654 1.00 48.75 130 HIS A CA 1
ATOM 1041 C C . HIS A 1 130 ? 48.646 -16.448 -5.237 1.00 48.75 130 HIS A C 1
ATOM 1043 O O . HIS A 1 130 ? 49.866 -16.402 -5.088 1.00 48.75 130 HIS A O 1
ATOM 1049 N N . HIS A 1 131 ? 47.799 -16.626 -4.222 1.00 47.44 131 HIS A N 1
ATOM 1050 C CA . HIS A 1 131 ? 48.237 -17.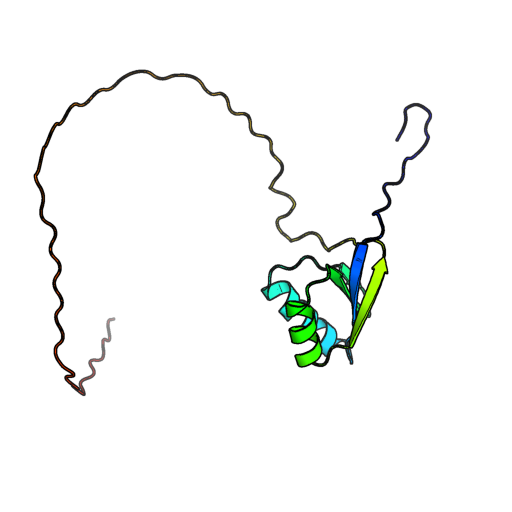056 -2.897 1.00 47.44 131 HIS A CA 1
ATOM 1051 C C . HIS A 1 131 ? 47.505 -18.339 -2.504 1.00 47.44 131 HIS A C 1
ATOM 1053 O O . HIS A 1 131 ? 46.289 -18.372 -2.342 1.00 47.44 131 HIS A O 1
ATOM 1059 N N . HIS A 1 132 ? 48.306 -19.393 -2.410 1.00 41.00 132 HIS A N 1
ATOM 1060 C CA . HIS A 1 132 ? 48.020 -20.697 -1.835 1.00 41.00 132 HIS A CA 1
ATOM 1061 C C . HIS A 1 132 ? 48.666 -20.668 -0.445 1.00 41.00 132 HIS A C 1
ATOM 1063 O O . HIS A 1 132 ? 49.825 -20.266 -0.355 1.00 41.00 132 HIS A O 1
ATOM 1069 N N . HIS A 1 133 ? 47.955 -21.053 0.608 1.00 48.97 133 HIS A N 1
ATOM 1070 C CA . HIS A 1 133 ? 48.558 -21.366 1.903 1.00 48.97 133 HIS A CA 1
ATOM 1071 C C . HIS A 1 133 ? 47.860 -22.605 2.471 1.00 48.97 133 HIS A C 1
ATOM 1073 O O . HIS A 1 133 ? 46.634 -22.697 2.384 1.00 48.97 133 HIS A O 1
ATOM 1079 N N . ASP A 1 134 ? 48.699 -23.535 2.938 1.00 48.41 134 ASP A N 1
ATOM 1080 C CA . ASP A 1 134 ? 48.411 -24.828 3.578 1.00 48.41 134 ASP A CA 1
ATOM 1081 C C . ASP A 1 134 ? 47.323 -24.804 4.664 1.00 48.41 134 ASP A C 1
ATOM 1083 O O . ASP A 1 134 ? 47.238 -23.801 5.413 1.00 48.41 134 ASP A O 1
#

Sequence (134 aa):
VLEDGRQLEIVAAPEEVYDIRARDAVHLTELAWHIGNRHLAAAIEPDRLVILRDHVIKAMLEGLGAKVHEVSQPFSPVRGAYSGHGHDHGHSHDHDHDHHGHDHGHAHDHHDHDHGHDHHDHDHHHHGHHHHHD

pLDDT: mean 77.49, std 21.02, range [41.0, 98.69]

Secondary structure (DSSP, 8-state):
--TTS-----PPPEEEEEEEE-SSHHHHHHHHHHHHTTT--EEEETTEEEEE--HHHHHHHHHTT-EEEEEEEE--PPPPTTTTSS------------------------------------------------

Solvent-accessible surface area (backbone atoms only — not comparable to full-atom values): 9312 Å² total; per-residue (Å²): 114,48,98,87,72,50,78,80,83,88,74,66,65,71,37,68,26,31,44,36,36,48,90,46,73,68,52,40,52,51,52,51,49,60,42,48,78,67,73,52,70,36,26,83,54,101,76,38,39,34,32,69,72,43,74,70,60,49,54,53,42,46,73,74,64,35,48,77,40,86,45,74,42,60,72,69,51,62,80,59,98,67,74,85,78,81,82,77,87,76,82,76,86,77,81,87,85,82,88,83,91,77,89,75,92,75,91,78,81,87,81,92,77,92,76,90,71,89,84,78,93,77,92,78,84,87,83,90,79,92,85,86,80,136

Radius of gyration: 29.58 Å; Cα contacts (8 Å, |Δi|>4): 124; chains: 1; bounding box: 71×53×58 Å

Foldseek 3Di:
DDPVPDDDDDFAFWAWKKKKFDPDDVRQVVLVVVCVVVVFFWADDPGTIIGHDDVVSVV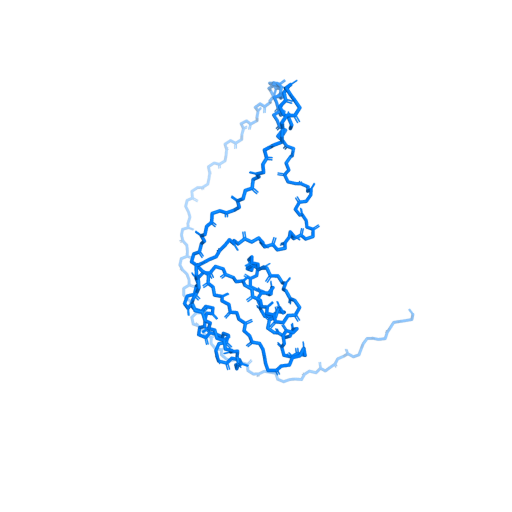VSVVSVIDIDTDTGGDDGDDDPPNPPPDDPPPDPDDDDDDDDDDDDDDDDDDDDDDDDDDDDDDDDDDDDDDDDD

Nearest PDB structures (foldseek):
  1gmv-assembly1_B  TM=9.193E-01  e=9.358E-07  Klebsiella aerogenes
  1gmu-assembly3_C  TM=9.012E-01  e=1.059E-06  Klebsiella aerogenes
  1gmw-assembly1_D  TM=9.100E-01  e=2.847E-06  Klebsiella aerogenes
  1eb0-assembly1_A  TM=9.370E-01  e=6.664E-05  Sporosarcina pasteurii
  4l3k-assembly1_B  TM=9.252E-01  e=8.533E-05  Sporosarcina pasteurii